Protein AF-A0A383ATH8-F1 (afdb_monomer_lite)

InterPro domains:
  IPR015943 WD40/YVTN repeat-like-containing domain superfamily [G3DSA:2.130.10.10] (9-101)
  IPR036322 WD40-repeat-containing domain superfamily [SSF50978] (31-93)

Organism: NCBI:txid408172

pLDDT: mean 83.52, std 16.98, range [50.84, 98.38]

Foldseek 3Di:
DVVVVVVVVVVVVVVPPDDPLPPPVPVPQCPPPQADFQEWDDDPFWIWTAGQARATWTQGPPVRDIDRHCAVNNPDPGSGWNYWDQDPVRDIWTQDPVGIDD

Secondary structure (DSSP, 8-state):
-HHHHHHHHHHHHHHT--------TT----TT----EEEEEE-SSEEEEEESSS-EEEEETTTTEEEEEE-GGGT-S-S--SEEEE-TTSPEEEEETTEEE-

Structure (mmCIF, N/CA/C/O backbone):
data_AF-A0A383ATH8-F1
#
_entry.id   AF-A0A383ATH8-F1
#
loop_
_atom_site.group_PDB
_atom_site.id
_atom_site.type_symbol
_atom_site.label_atom_id
_atom_site.label_alt_id
_atom_site.label_comp_id
_atom_site.label_asym_id
_atom_site.label_entity_id
_atom_site.label_seq_id
_atom_site.pdbx_PDB_ins_code
_atom_site.Cartn_x
_atom_site.Cartn_y
_atom_site.Cartn_z
_atom_site.occupancy
_atom_site.B_iso_or_equiv
_atom_site.auth_seq_id
_atom_site.auth_comp_id
_atom_site.auth_asym_id
_atom_site.auth_atom_id
_atom_site.pdbx_PDB_model_num
ATOM 1 N N . MET A 1 1 ? -3.558 13.223 -51.449 1.00 62.44 1 MET A N 1
ATOM 2 C CA . MET A 1 1 ? -3.532 11.797 -51.043 1.00 62.44 1 MET A CA 1
ATOM 3 C C . MET A 1 1 ? -2.621 11.526 -49.839 1.00 62.44 1 MET A C 1
ATOM 5 O O . MET A 1 1 ? -3.080 10.903 -48.895 1.00 62.44 1 MET A O 1
ATOM 9 N N . ILE A 1 2 ? -1.401 12.077 -49.785 1.00 68.50 2 ILE A N 1
ATOM 10 C CA . ILE A 1 2 ? -0.449 11.928 -48.655 1.00 68.50 2 ILE A CA 1
ATOM 11 C C . ILE A 1 2 ? -1.001 12.313 -47.264 1.00 68.50 2 ILE A C 1
ATOM 13 O O . ILE A 1 2 ? -0.730 11.620 -46.289 1.00 68.50 2 ILE A O 1
ATOM 17 N N . ARG A 1 3 ? -1.845 13.353 -47.158 1.00 66.31 3 ARG A N 1
ATOM 18 C CA . ARG A 1 3 ? -2.435 13.779 -45.868 1.00 66.31 3 ARG A CA 1
ATOM 19 C C . ARG A 1 3 ? -3.321 12.710 -45.216 1.00 66.31 3 ARG A C 1
ATOM 21 O O . ARG A 1 3 ? -3.346 12.595 -44.000 1.00 66.31 3 ARG A O 1
ATOM 28 N N . HIS A 1 4 ? -4.057 11.949 -46.025 1.00 67.88 4 HIS A N 1
ATOM 29 C CA . HIS A 1 4 ? -4.996 10.941 -45.520 1.00 67.88 4 HIS A CA 1
ATOM 30 C C . HIS A 1 4 ? -4.239 9.672 -45.107 1.00 67.88 4 HIS A C 1
ATOM 32 O O . HIS A 1 4 ? -4.577 9.048 -44.113 1.00 67.88 4 HIS A O 1
ATOM 38 N N . PHE A 1 5 ? -3.144 9.366 -45.809 1.00 71.69 5 PHE A N 1
ATOM 39 C CA . PHE A 1 5 ? -2.229 8.282 -45.464 1.00 71.69 5 PHE A CA 1
ATOM 40 C C . PHE A 1 5 ? -1.501 8.524 -44.128 1.00 71.69 5 PHE A C 1
ATOM 42 O O . PHE A 1 5 ? -1.449 7.628 -43.291 1.00 71.69 5 PHE A O 1
ATOM 49 N N . LEU A 1 6 ? -1.025 9.752 -43.881 1.00 68.56 6 LEU A N 1
ATOM 50 C CA . LEU A 1 6 ? -0.431 10.146 -42.593 1.00 68.56 6 LEU A CA 1
ATOM 51 C C . LEU A 1 6 ? -1.426 10.038 -41.427 1.00 68.56 6 LEU A C 1
ATOM 53 O O . LEU A 1 6 ? -1.062 9.557 -40.358 1.00 68.56 6 LEU A O 1
ATOM 57 N N . LEU A 1 7 ? -2.685 10.432 -41.644 1.00 65.19 7 LEU A N 1
ATOM 58 C CA . LEU A 1 7 ? -3.761 10.285 -40.657 1.00 65.19 7 LEU A CA 1
ATOM 59 C C . LEU A 1 7 ? -4.069 8.814 -40.346 1.00 65.19 7 LEU A C 1
ATOM 61 O O . LEU A 1 7 ? -4.255 8.477 -39.180 1.00 65.19 7 LEU A O 1
ATOM 65 N N . CYS A 1 8 ? -4.060 7.938 -41.356 1.00 67.44 8 CYS A N 1
ATOM 66 C CA . CYS A 1 8 ? -4.227 6.498 -41.150 1.00 67.44 8 CYS A CA 1
ATOM 67 C C . CYS A 1 8 ? -3.076 5.892 -40.338 1.00 67.44 8 CYS A C 1
ATOM 69 O O . CYS A 1 8 ? -3.338 5.115 -39.426 1.00 67.44 8 CYS A O 1
ATOM 71 N N . ILE A 1 9 ? -1.821 6.271 -40.609 1.00 67.69 9 ILE A N 1
ATOM 72 C CA . ILE A 1 9 ? -0.668 5.798 -39.821 1.00 67.69 9 ILE A CA 1
ATOM 73 C C . ILE A 1 9 ? -0.801 6.236 -38.360 1.00 67.69 9 ILE A C 1
ATOM 75 O O . ILE A 1 9 ? -0.599 5.427 -37.461 1.00 67.69 9 ILE A O 1
ATOM 79 N N . LEU A 1 10 ? -1.205 7.485 -38.117 1.00 61.12 10 LEU A N 1
ATOM 80 C CA . LEU A 1 10 ? -1.379 8.011 -36.764 1.00 61.12 10 LEU A CA 1
ATOM 81 C C . LEU A 1 10 ? -2.491 7.273 -35.998 1.00 61.12 10 LEU A C 1
ATOM 83 O O . LEU A 1 10 ? -2.317 6.964 -34.823 1.00 61.12 10 LEU A O 1
ATOM 87 N N . PHE A 1 11 ? -3.592 6.922 -36.670 1.00 59.53 11 PHE A N 1
ATOM 88 C CA . PHE A 1 11 ? -4.680 6.120 -36.094 1.00 59.53 11 PHE A CA 1
ATOM 89 C C . PHE A 1 11 ? -4.262 4.678 -35.772 1.00 59.53 11 PHE A C 1
ATOM 91 O O . PHE A 1 11 ? -4.669 4.137 -34.746 1.00 59.53 11 PHE A O 1
ATOM 98 N N . VAL A 1 12 ? -3.428 4.064 -36.617 1.00 60.00 12 VAL A N 1
ATOM 99 C CA . VAL A 1 12 ? -2.897 2.713 -36.383 1.00 60.00 12 VAL A CA 1
ATOM 100 C C . VAL A 1 12 ? -1.978 2.696 -35.159 1.00 60.00 12 VAL A C 1
ATOM 102 O O . VAL A 1 12 ? -2.058 1.769 -34.358 1.00 60.00 12 VAL A O 1
ATOM 105 N N . SER A 1 13 ? -1.178 3.741 -34.941 1.00 57.97 13 SER A N 1
ATOM 106 C CA . SER A 1 13 ? -0.315 3.855 -33.757 1.00 57.97 13 SER A CA 1
ATOM 107 C C . SER A 1 13 ? -1.101 3.851 -32.441 1.00 57.97 13 SER A C 1
ATOM 109 O O . SER A 1 13 ? -0.676 3.207 -31.487 1.00 57.97 13 SER A O 1
ATOM 111 N N . PHE A 1 14 ? -2.266 4.510 -32.391 1.00 58.75 14 PHE A N 1
ATOM 112 C CA . PHE A 1 14 ? -3.138 4.512 -31.206 1.00 58.75 14 PHE A CA 1
ATOM 113 C C . PHE A 1 14 ? -3.793 3.151 -30.932 1.00 58.75 14 PHE A C 1
ATOM 115 O O . PHE A 1 14 ? -4.110 2.843 -29.786 1.00 58.75 14 PHE A O 1
ATOM 122 N N . ALA A 1 15 ? -3.976 2.313 -31.957 1.00 59.00 15 ALA A N 1
ATOM 123 C CA . ALA A 1 15 ? -4.524 0.969 -31.781 1.00 59.00 15 ALA A CA 1
ATOM 124 C C . ALA A 1 15 ? -3.528 -0.001 -31.113 1.00 59.00 15 ALA A C 1
ATOM 126 O O . ALA A 1 15 ? -3.950 -0.995 -30.529 1.00 59.00 15 ALA A O 1
ATOM 127 N N . PHE A 1 16 ? -2.223 0.295 -31.163 1.00 57.16 16 PHE A N 1
ATOM 128 C CA . PHE A 1 16 ? -1.167 -0.547 -30.586 1.00 57.16 16 PHE A CA 1
ATOM 129 C C . PHE A 1 16 ? -0.668 -0.086 -29.207 1.00 57.16 16 PHE A C 1
ATOM 131 O O . PHE A 1 16 ? 0.180 -0.751 -28.619 1.00 57.16 16 PHE A O 1
ATOM 138 N N . THR A 1 17 ? -1.199 1.003 -28.641 1.00 55.50 17 THR A N 1
ATOM 139 C CA . THR A 1 17 ? -0.822 1.487 -27.298 1.00 55.50 17 THR A CA 1
ATOM 140 C C . THR A 1 17 ? -1.660 0.875 -26.173 1.00 55.50 17 THR A C 1
ATOM 142 O O . THR A 1 17 ? -2.009 1.567 -25.217 1.00 55.50 17 THR A O 1
ATOM 145 N N . GLN A 1 18 ? -2.009 -0.411 -26.252 1.00 58.12 18 GLN A N 1
ATOM 146 C CA . GLN A 1 18 ? -2.491 -1.114 -25.062 1.00 58.12 18 GLN A CA 1
ATOM 147 C C . GLN A 1 18 ? -1.274 -1.567 -24.243 1.00 58.12 18 GLN A C 1
ATO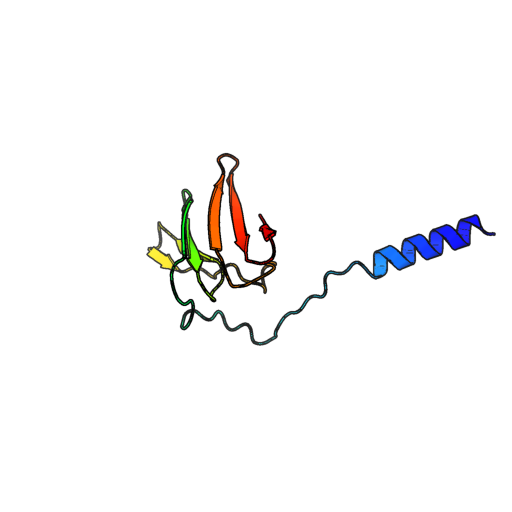M 149 O O . GLN A 1 18 ? -0.434 -2.288 -24.787 1.00 58.12 18 GLN A O 1
ATOM 154 N N . PRO A 1 19 ? -1.137 -1.174 -22.959 1.00 57.69 19 PRO A N 1
ATOM 155 C CA . PRO A 1 19 ? -0.159 -1.813 -22.093 1.00 57.69 19 PRO A CA 1
ATOM 156 C C . PRO A 1 19 ? -0.485 -3.306 -22.076 1.00 57.69 19 PRO A C 1
ATOM 158 O O . PRO A 1 19 ? -1.645 -3.686 -21.916 1.00 57.69 19 PRO A O 1
ATOM 161 N N . GLU A 1 20 ? 0.524 -4.140 -22.324 1.00 53.84 20 GLU A N 1
ATOM 162 C CA . GLU A 1 20 ? 0.376 -5.590 -22.392 1.00 53.84 20 GLU A CA 1
ATOM 163 C C . GLU A 1 20 ? -0.267 -6.064 -21.083 1.00 53.84 20 GLU A C 1
ATOM 165 O O . GLU A 1 20 ? 0.361 -6.056 -20.022 1.00 53.84 20 GLU A O 1
ATOM 170 N N . LEU A 1 21 ? -1.557 -6.403 -21.146 1.00 52.34 21 LEU A N 1
ATOM 171 C CA . LEU A 1 21 ? -2.354 -6.805 -20.000 1.00 52.34 21 LEU A CA 1
ATOM 172 C C . LEU A 1 21 ? -1.901 -8.222 -19.617 1.00 52.34 21 LEU A C 1
ATOM 174 O O . LEU A 1 21 ? -2.537 -9.215 -19.961 1.00 52.34 21 LEU A O 1
ATOM 178 N N . ARG A 1 22 ? -0.740 -8.334 -18.961 1.00 55.25 22 ARG A N 1
ATOM 179 C CA . ARG A 1 22 ? -0.191 -9.589 -18.434 1.00 55.25 22 ARG A CA 1
ATOM 180 C C . ARG A 1 22 ? -0.996 -10.022 -17.212 1.00 55.25 22 ARG A C 1
ATOM 182 O O . ARG A 1 22 ? -0.463 -10.131 -16.112 1.00 55.25 22 ARG A O 1
ATOM 189 N N . PHE A 1 23 ? -2.288 -10.270 -17.402 1.00 52.97 23 PHE A N 1
ATOM 190 C CA . PHE A 1 23 ? -3.089 -10.997 -16.434 1.00 52.97 23 PHE A CA 1
ATOM 191 C C . PHE A 1 23 ? -2.569 -12.429 -16.407 1.00 52.97 23 PHE A C 1
ATOM 193 O O . PHE A 1 23 ? -2.851 -13.235 -17.293 1.00 52.97 23 PHE A O 1
ATOM 200 N N . GLN A 1 24 ? -1.779 -12.752 -15.387 1.00 56.56 24 GLN A N 1
ATOM 201 C CA . GLN A 1 24 ? -1.590 -14.143 -15.020 1.00 56.56 24 GLN A CA 1
ATOM 202 C C . GLN A 1 24 ? -2.923 -14.607 -14.437 1.00 56.56 24 GLN A C 1
ATOM 204 O O . GLN A 1 24 ? -3.354 -14.126 -13.394 1.00 56.56 24 GLN A O 1
ATOM 209 N N . THR A 1 25 ? -3.588 -15.543 -15.115 1.00 54.25 25 THR A N 1
ATOM 210 C CA . THR A 1 25 ? -4.893 -16.110 -14.718 1.00 54.25 25 THR A CA 1
ATOM 211 C C . THR A 1 25 ? -4.888 -16.745 -13.320 1.00 54.25 25 THR A C 1
ATOM 213 O O . THR A 1 25 ? -5.939 -17.120 -12.810 1.00 54.25 25 THR A O 1
ATOM 216 N N . PHE A 1 26 ? -3.706 -16.869 -12.707 1.00 50.84 26 PHE A N 1
ATOM 217 C CA . PHE A 1 26 ? -3.442 -17.465 -11.404 1.00 50.84 26 PHE A CA 1
ATOM 218 C C . PHE A 1 26 ? -2.571 -16.568 -10.513 1.00 50.84 26 PHE A C 1
ATOM 220 O O . PHE A 1 26 ? -1.760 -17.093 -9.749 1.00 50.84 26 PHE A O 1
ATOM 227 N N . ASP A 1 27 ? -2.724 -15.241 -10.577 1.00 56.47 27 ASP A N 1
ATOM 228 C CA . ASP A 1 27 ? -2.205 -14.335 -9.537 1.00 56.47 27 ASP A CA 1
ATOM 229 C C . ASP A 1 27 ? -3.040 -14.527 -8.252 1.00 56.47 27 ASP A C 1
ATOM 231 O O . ASP A 1 27 ? -3.815 -13.676 -7.818 1.00 56.47 27 ASP A O 1
ATOM 235 N N . TRP A 1 28 ? -2.993 -15.742 -7.693 1.00 58.56 28 TRP A N 1
ATOM 236 C CA . TRP A 1 28 ? -3.593 -16.066 -6.412 1.00 58.56 28 TRP A CA 1
ATOM 237 C C . TRP A 1 28 ? -2.916 -15.168 -5.404 1.00 58.56 28 TRP A C 1
ATOM 239 O O . TRP A 1 28 ? -1.757 -15.412 -5.075 1.00 58.56 28 TRP A O 1
ATOM 249 N N . VAL A 1 29 ? -3.641 -14.148 -4.946 1.00 54.09 29 VAL A N 1
ATOM 250 C CA . VAL A 1 29 ? -3.209 -13.198 -3.927 1.00 54.09 29 VAL A CA 1
ATOM 251 C C . VAL A 1 29 ? -2.409 -13.940 -2.861 1.00 54.09 29 VAL A C 1
ATOM 253 O O . VAL A 1 29 ? -2.952 -14.682 -2.035 1.00 54.09 29 VAL A O 1
ATOM 256 N N . GLN A 1 30 ? -1.086 -13.824 -2.952 1.00 53.84 30 GLN A N 1
ATOM 257 C CA . GLN A 1 30 ? -0.177 -14.748 -2.293 1.00 53.84 30 GLN A CA 1
ATOM 258 C C . GLN A 1 30 ? 0.056 -14.260 -0.863 1.00 53.84 30 GLN A C 1
ATOM 260 O O . GLN A 1 30 ? 1.173 -13.940 -0.470 1.00 53.84 30 GLN A O 1
ATOM 265 N N . TYR A 1 31 ? -1.007 -14.234 -0.050 1.00 53.56 31 TYR A N 1
ATOM 266 C CA . TYR A 1 31 ? -0.936 -13.864 1.368 1.00 53.56 31 TYR A CA 1
ATOM 267 C C . TYR A 1 31 ? 0.095 -14.707 2.143 1.00 53.56 31 TYR A C 1
ATOM 269 O O . TYR A 1 31 ? 0.545 -14.310 3.211 1.00 53.56 31 TYR A O 1
ATOM 277 N N . ARG A 1 32 ? 0.486 -15.878 1.614 1.00 56.00 32 ARG A N 1
ATOM 278 C CA . ARG A 1 32 ? 1.391 -16.830 2.271 1.00 56.00 32 ARG A CA 1
ATOM 279 C C . ARG A 1 32 ? 2.889 -16.573 2.054 1.00 56.00 32 ARG A C 1
ATOM 281 O O . ARG A 1 32 ? 3.676 -17.164 2.780 1.00 56.00 32 ARG A O 1
ATOM 288 N N . HIS A 1 33 ? 3.305 -15.730 1.101 1.00 74.69 33 HIS A N 1
ATOM 289 C CA . HIS A 1 33 ? 4.735 -15.522 0.800 1.00 74.69 33 HIS A CA 1
ATOM 290 C C . HIS A 1 33 ? 5.062 -14.079 0.381 1.00 74.69 33 HIS A C 1
ATOM 292 O O . HIS A 1 33 ? 5.644 -13.814 -0.668 1.00 74.69 33 HIS A O 1
ATOM 298 N N . THR A 1 34 ? 4.715 -13.120 1.235 1.00 83.94 34 THR A N 1
ATOM 299 C CA . THR A 1 34 ? 5.001 -11.691 1.013 1.00 83.94 34 THR A CA 1
ATOM 300 C C . THR A 1 34 ? 6.465 -11.326 1.284 1.00 83.94 34 THR A C 1
ATOM 302 O O . THR A 1 34 ? 6.941 -10.274 0.859 1.00 83.94 34 THR A O 1
ATOM 305 N N . GLY A 1 35 ? 7.184 -12.198 1.998 1.00 90.94 35 GLY A N 1
ATOM 306 C CA . GLY A 1 35 ? 8.550 -11.957 2.450 1.00 90.94 35 GLY A CA 1
ATOM 307 C C . GLY A 1 35 ? 8.612 -10.883 3.537 1.00 90.94 35 GLY A C 1
ATOM 308 O O . GLY A 1 35 ? 7.667 -10.706 4.309 1.00 90.94 35 GLY A O 1
ATOM 309 N N . LYS A 1 36 ? 9.747 -10.185 3.622 1.00 94.62 36 LYS A N 1
ATOM 310 C CA . LYS A 1 36 ? 9.974 -9.141 4.631 1.00 94.62 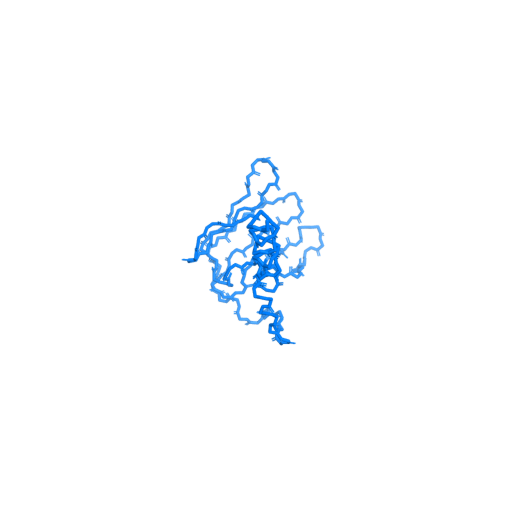36 LYS A CA 1
ATOM 311 C C . LYS A 1 36 ? 9.112 -7.905 4.371 1.00 94.62 36 LYS A C 1
ATOM 313 O O . LYS A 1 36 ? 8.794 -7.583 3.226 1.00 94.62 36 LYS A O 1
ATOM 318 N N . VAL A 1 37 ? 8.790 -7.195 5.448 1.00 97.00 37 VAL A N 1
ATOM 319 C CA . VAL A 1 37 ? 8.251 -5.835 5.379 1.00 97.00 37 VAL A CA 1
ATOM 320 C C . VAL A 1 37 ? 9.413 -4.874 5.163 1.00 97.00 37 VAL A C 1
ATOM 322 O O . VAL A 1 37 ? 10.349 -4.853 5.959 1.00 97.00 37 VAL A O 1
ATOM 325 N N . ASN A 1 38 ? 9.344 -4.086 4.094 1.00 97.69 38 ASN A N 1
ATOM 326 C CA . ASN A 1 38 ? 10.385 -3.124 3.735 1.00 97.69 38 ASN A CA 1
ATOM 327 C C . ASN A 1 38 ? 10.026 -1.701 4.179 1.00 97.69 38 ASN A C 1
ATOM 329 O O . ASN A 1 38 ? 10.907 -0.914 4.511 1.00 97.69 38 ASN A O 1
ATOM 333 N N . SER A 1 39 ? 8.735 -1.358 4.191 1.00 98.38 39 SER A N 1
ATOM 334 C CA . SER A 1 39 ? 8.258 -0.011 4.509 1.00 98.38 39 SER A CA 1
ATOM 335 C C . SER A 1 39 ? 6.786 -0.035 4.920 1.00 98.38 39 SER A C 1
ATOM 337 O O . SER A 1 39 ? 6.031 -0.895 4.467 1.00 98.38 39 SER A O 1
ATOM 339 N N . ILE A 1 40 ? 6.375 0.904 5.774 1.00 98.38 40 ILE A N 1
ATOM 340 C CA . ILE A 1 40 ? 4.986 1.074 6.214 1.00 98.38 40 ILE A CA 1
ATOM 341 C C . ILE A 1 40 ? 4.636 2.561 6.154 1.00 98.38 40 ILE A C 1
ATOM 343 O O . ILE A 1 40 ? 5.414 3.405 6.596 1.00 98.38 40 ILE A O 1
ATOM 347 N N . THR A 1 41 ? 3.450 2.885 5.645 1.00 98.38 41 THR A N 1
ATOM 348 C CA . THR A 1 41 ? 2.864 4.228 5.720 1.00 98.38 41 THR A CA 1
ATOM 349 C C . THR A 1 41 ? 1.384 4.139 6.085 1.00 98.38 41 THR A C 1
ATOM 351 O O . THR A 1 41 ? 0.763 3.089 5.927 1.00 98.38 41 THR A O 1
ATOM 354 N N . PHE A 1 42 ? 0.807 5.228 6.586 1.00 98.00 42 PHE A N 1
ATOM 355 C CA . PHE A 1 42 ? -0.557 5.244 7.110 1.00 98.00 42 PHE A CA 1
ATOM 356 C C . PHE A 1 42 ? -1.426 6.259 6.377 1.00 98.00 42 PHE A C 1
ATOM 358 O O . PHE A 1 42 ? -0.964 7.302 5.925 1.00 98.00 42 PHE A O 1
ATOM 365 N N . SER A 1 43 ? -2.707 5.932 6.296 1.00 96.00 43 SER A N 1
ATOM 366 C CA . SER A 1 43 ? -3.814 6.821 5.956 1.00 96.00 43 SER A CA 1
ATOM 367 C C . SER A 1 43 ? -4.898 6.675 7.020 1.00 96.00 43 SER A C 1
ATOM 369 O O . SER A 1 43 ? -4.814 5.777 7.855 1.00 96.00 43 SER A O 1
ATOM 371 N N . ASP A 1 44 ? -5.954 7.478 6.931 1.00 95.19 44 ASP A N 1
ATOM 372 C CA . ASP A 1 44 ? -7.068 7.428 7.887 1.00 95.19 44 ASP A CA 1
ATOM 373 C C . ASP A 1 44 ? -7.768 6.061 7.939 1.00 95.19 44 ASP A C 1
ATOM 375 O O . ASP A 1 44 ? -8.345 5.699 8.958 1.00 95.19 44 ASP A O 1
ATOM 379 N N . ARG A 1 45 ? -7.719 5.286 6.844 1.00 96.31 45 ARG A N 1
ATOM 380 C CA .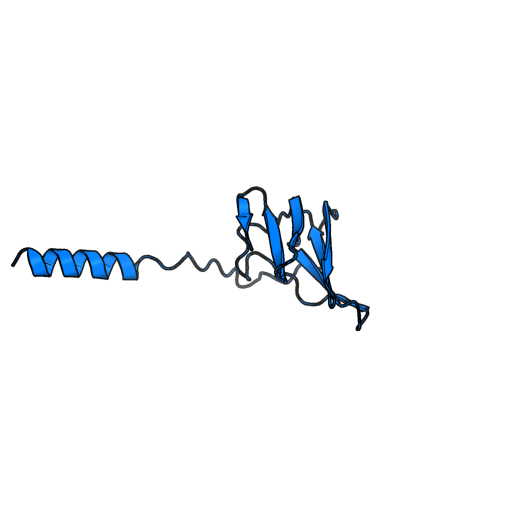 ARG A 1 45 ? -8.378 3.974 6.744 1.00 96.31 45 ARG A CA 1
ATOM 381 C C . ARG A 1 45 ? -7.421 2.789 6.745 1.00 96.31 45 ARG A C 1
ATOM 383 O O . ARG A 1 45 ? -7.793 1.712 7.208 1.00 96.31 45 ARG A O 1
ATOM 390 N N . PHE A 1 46 ? -6.218 2.961 6.209 1.00 97.88 46 PHE A N 1
ATOM 391 C CA . PHE A 1 46 ? -5.307 1.854 5.934 1.00 97.88 46 PHE A CA 1
ATOM 392 C C . PHE A 1 46 ? -3.893 2.112 6.430 1.00 97.88 46 PHE A C 1
ATOM 394 O O . PHE A 1 46 ? -3.352 3.198 6.209 1.00 97.88 46 PHE A O 1
ATOM 401 N N . ALA A 1 47 ? -3.264 1.067 6.965 1.00 98.25 47 ALA A N 1
ATOM 402 C CA . ALA A 1 47 ? -1.817 0.921 6.926 1.00 98.25 47 ALA A CA 1
ATOM 403 C C . ALA A 1 47 ? -1.423 0.230 5.611 1.00 98.25 47 ALA A C 1
ATOM 405 O O . ALA A 1 47 ? -1.863 -0.887 5.323 1.00 98.25 47 ALA A O 1
ATOM 406 N N . TYR A 1 48 ? -0.603 0.905 4.814 1.00 98.00 48 TYR A N 1
ATOM 407 C CA . TYR A 1 48 ? -0.015 0.369 3.592 1.00 98.00 48 TYR A CA 1
ATOM 408 C C . TYR A 1 48 ? 1.366 -0.183 3.913 1.00 98.00 48 TYR A C 1
ATOM 410 O O . TYR A 1 48 ? 2.205 0.524 4.469 1.00 98.00 48 TYR A O 1
ATOM 418 N N . ILE A 1 49 ? 1.603 -1.442 3.561 1.00 98.06 49 ILE A N 1
ATOM 419 C CA . ILE A 1 49 ? 2.814 -2.174 3.929 1.00 98.06 49 ILE A CA 1
ATOM 420 C C . ILE A 1 49 ? 3.485 -2.645 2.641 1.00 98.06 49 ILE A C 1
ATOM 422 O O . ILE A 1 49 ? 2.967 -3.517 1.946 1.00 98.06 49 ILE A O 1
ATOM 426 N N . GLY A 1 50 ? 4.638 -2.063 2.321 1.00 97.31 50 GLY A N 1
ATOM 427 C CA . GLY A 1 50 ? 5.482 -2.501 1.217 1.00 97.31 50 GLY A CA 1
ATOM 428 C C . GLY A 1 50 ? 6.229 -3.780 1.586 1.00 97.31 50 GLY A C 1
ATOM 429 O O . GLY A 1 50 ? 6.884 -3.842 2.631 1.00 97.31 50 GLY A O 1
ATOM 430 N N . THR A 1 51 ? 6.136 -4.799 0.734 1.00 96.75 51 THR A N 1
ATOM 431 C CA . THR A 1 51 ? 6.709 -6.125 0.995 1.00 96.75 51 THR A CA 1
ATOM 432 C C . THR A 1 51 ? 7.740 -6.544 -0.049 1.00 96.75 51 THR A C 1
ATOM 434 O O . THR A 1 51 ? 7.824 -5.978 -1.139 1.00 96.75 51 THR A O 1
ATOM 437 N N . GLN A 1 52 ? 8.548 -7.549 0.287 1.00 95.12 52 GLN A N 1
ATOM 438 C CA . GLN A 1 52 ? 9.600 -8.065 -0.586 1.00 95.12 52 GLN A CA 1
ATOM 439 C C . GLN A 1 52 ? 9.064 -8.736 -1.859 1.00 95.12 52 GLN A C 1
ATOM 441 O O . GLN A 1 52 ? 9.742 -8.679 -2.879 1.00 95.12 52 GLN A O 1
ATOM 446 N N . SER A 1 53 ? 7.899 -9.384 -1.811 1.00 92.06 53 SER A N 1
ATOM 447 C CA . SER A 1 53 ? 7.357 -10.135 -2.958 1.00 92.06 53 SER A CA 1
ATOM 448 C C . SER A 1 53 ? 5.832 -10.137 -3.075 1.00 92.06 53 SER A C 1
ATOM 450 O O . SER A 1 53 ? 5.312 -10.670 -4.051 1.00 92.06 53 SER A O 1
ATOM 452 N N . GLY A 1 54 ? 5.107 -9.577 -2.105 1.00 91.38 54 GLY A N 1
ATOM 453 C CA . GLY A 1 54 ? 3.641 -9.604 -2.046 1.00 91.38 54 GLY A CA 1
ATOM 454 C C . GLY A 1 54 ? 2.951 -8.319 -2.503 1.00 91.38 54 GLY A C 1
ATOM 455 O O . GLY A 1 54 ? 1.757 -8.166 -2.259 1.00 91.38 54 GLY A O 1
ATOM 456 N N . GLY A 1 55 ? 3.682 -7.377 -3.104 1.00 94.31 55 GLY A N 1
ATOM 457 C CA . GLY A 1 55 ? 3.161 -6.052 -3.428 1.00 94.31 55 GLY A CA 1
ATOM 458 C C . GLY A 1 55 ? 2.943 -5.193 -2.179 1.00 94.31 55 GLY A C 1
ATOM 459 O O . GLY A 1 55 ? 3.693 -5.288 -1.196 1.00 94.31 55 GLY A O 1
ATOM 460 N N . VAL A 1 56 ? 1.923 -4.335 -2.228 1.00 96.31 56 VAL A N 1
ATOM 461 C CA . VAL A 1 56 ? 1.511 -3.482 -1.107 1.00 96.31 56 VAL A CA 1
ATOM 462 C C . VAL A 1 56 ? 0.328 -4.127 -0.393 1.00 96.31 56 VAL A C 1
ATOM 464 O O . VAL A 1 56 ? -0.789 -4.146 -0.913 1.00 96.31 56 VAL A O 1
ATOM 467 N N . LEU A 1 57 ? 0.549 -4.623 0.825 1.00 95.75 57 LEU A N 1
ATOM 468 C CA . LEU A 1 57 ? -0.549 -5.092 1.668 1.00 95.75 57 LEU A CA 1
ATOM 469 C C . LEU A 1 57 ? -1.328 -3.897 2.215 1.00 95.75 57 LEU A C 1
ATOM 471 O O . LEU A 1 57 ? -0.742 -2.872 2.573 1.00 95.75 57 LEU A O 1
ATOM 475 N N . ARG A 1 58 ? -2.649 -4.052 2.315 1.00 95.94 58 ARG A N 1
ATOM 476 C CA . ARG A 1 58 ? -3.553 -3.042 2.869 1.00 95.94 58 ARG A CA 1
ATOM 477 C C . ARG A 1 58 ? -4.197 -3.587 4.129 1.00 95.94 58 ARG A C 1
ATOM 479 O O . ARG A 1 58 ? -5.022 -4.491 4.055 1.00 95.94 58 ARG A O 1
ATOM 486 N N . PHE A 1 59 ? -3.824 -3.050 5.281 1.00 97.00 59 PHE A N 1
ATOM 487 C CA . PHE A 1 59 ? -4.453 -3.401 6.548 1.00 97.00 59 PHE A CA 1
ATOM 488 C C . PHE A 1 59 ? -5.469 -2.327 6.925 1.00 97.00 59 PHE A C 1
ATOM 490 O O . PHE A 1 59 ? -5.095 -1.173 7.136 1.00 97.00 59 PHE A O 1
ATOM 497 N N . ASN A 1 60 ? -6.750 -2.686 6.966 1.00 98.00 60 ASN A N 1
ATOM 498 C CA . ASN A 1 60 ? -7.822 -1.779 7.357 1.00 98.00 60 ASN A CA 1
ATOM 499 C C . ASN A 1 60 ? -7.787 -1.569 8.875 1.00 98.00 60 ASN A C 1
ATOM 501 O O . ASN A 1 60 ? -7.923 -2.523 9.641 1.00 98.00 60 ASN A O 1
ATOM 505 N N . LEU A 1 61 ? -7.620 -0.312 9.289 1.00 97.44 61 LEU A N 1
ATOM 506 C CA . LEU A 1 61 ? -7.461 0.084 10.689 1.00 97.44 61 LEU A CA 1
ATOM 507 C C . LEU A 1 61 ? -8.753 -0.053 11.504 1.00 97.44 61 LEU A C 1
ATOM 509 O O . LEU A 1 61 ? -8.684 -0.207 12.716 1.00 97.44 61 LEU A O 1
ATOM 513 N N . PHE A 1 62 ? -9.919 -0.006 10.857 1.00 97.44 62 PHE A N 1
ATOM 514 C CA . PHE A 1 62 ? -11.218 -0.094 11.529 1.00 97.44 62 PHE A CA 1
ATOM 515 C C . PHE A 1 62 ? -11.697 -1.534 11.677 1.00 97.44 62 PHE A C 1
ATOM 517 O O . PHE A 1 62 ? -12.244 -1.904 12.709 1.00 97.44 62 PHE A O 1
ATOM 524 N N . SER A 1 63 ? -11.530 -2.345 10.630 1.00 97.50 63 SER A N 1
ATOM 525 C CA . SER A 1 63 ? -11.968 -3.744 10.654 1.00 97.50 63 SER A CA 1
ATOM 526 C C . SER A 1 63 ? -10.893 -4.707 11.151 1.00 97.50 63 SER A C 1
ATOM 528 O O . SER A 1 63 ? -11.170 -5.901 11.227 1.00 97.50 63 SER A O 1
ATOM 530 N N . GLU A 1 64 ? -9.674 -4.216 11.395 1.00 96.62 64 GLU A N 1
ATOM 531 C CA . GLU A 1 64 ? -8.495 -4.989 11.812 1.00 96.62 64 GLU A CA 1
ATOM 532 C C . GLU A 1 64 ? -8.206 -6.195 10.904 1.00 96.62 64 GLU A C 1
ATOM 534 O O . GLU A 1 64 ? -7.897 -7.303 11.346 1.00 96.62 64 GLU A O 1
ATOM 539 N N . ARG A 1 65 ? -8.352 -6.001 9.591 1.00 95.25 65 ARG A N 1
ATOM 540 C CA . ARG A 1 65 ? -8.202 -7.072 8.598 1.00 95.25 65 ARG A CA 1
ATOM 541 C C . ARG A 1 65 ? -7.378 -6.607 7.417 1.00 95.25 65 ARG A C 1
ATOM 543 O O . ARG A 1 65 ? -7.448 -5.447 7.013 1.00 95.25 65 ARG A O 1
ATOM 550 N N . PHE A 1 66 ? -6.639 -7.544 6.834 1.00 93.25 66 PHE A N 1
ATOM 551 C CA . PHE A 1 66 ? -6.052 -7.342 5.520 1.00 93.25 66 PHE A CA 1
ATOM 552 C C . PHE A 1 66 ? -7.156 -7.341 4.462 1.00 93.25 66 PHE A C 1
ATOM 554 O O . PHE A 1 66 ? -7.948 -8.280 4.379 1.00 93.25 66 PHE A O 1
ATOM 561 N N . GLU A 1 67 ? -7.200 -6.271 3.678 1.00 93.06 67 GLU A N 1
ATOM 562 C CA . GLU A 1 67 ? -7.936 -6.220 2.421 1.00 93.06 67 GLU A CA 1
ATOM 563 C C . GLU A 1 67 ? -7.028 -6.704 1.276 1.00 93.06 67 GLU A C 1
ATOM 565 O O . GLU A 1 67 ? -5.829 -6.941 1.463 1.00 93.06 67 GLU A O 1
ATOM 570 N N . GLU A 1 68 ? -7.603 -6.861 0.083 1.00 91.00 68 GLU A N 1
ATOM 571 C CA . GLU A 1 68 ? -6.873 -7.293 -1.110 1.00 91.00 68 GLU A CA 1
ATOM 572 C C . GLU A 1 68 ? -5.624 -6.417 -1.324 1.00 91.00 68 GLU A C 1
ATOM 574 O O . GLU A 1 68 ? -5.726 -5.195 -1.216 1.00 91.00 68 GLU A O 1
ATOM 579 N N . PRO A 1 69 ? -4.433 -6.969 -1.579 1.00 92.38 69 PRO A N 1
ATOM 580 C CA . PRO A 1 69 ? -3.237 -6.166 -1.782 1.00 92.38 69 PRO A CA 1
ATOM 581 C C . PRO A 1 69 ? -3.237 -5.485 -3.151 1.00 92.38 69 PRO A C 1
ATOM 583 O O . PRO A 1 6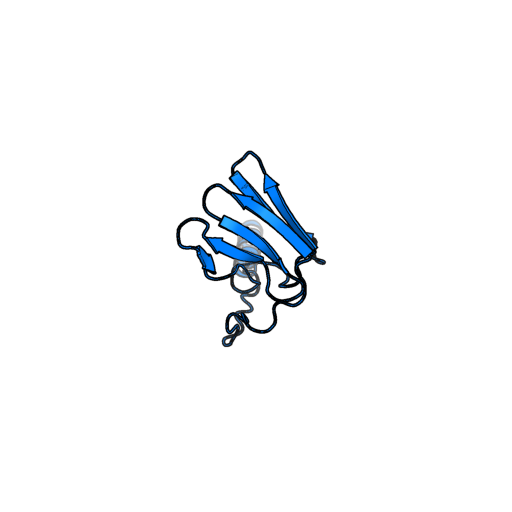9 ? -3.957 -5.874 -4.068 1.00 92.38 69 PRO A O 1
ATOM 586 N N . ILE A 1 70 ? -2.393 -4.467 -3.287 1.00 92.75 70 ILE A N 1
ATOM 587 C CA . ILE A 1 70 ? -2.080 -3.859 -4.579 1.00 92.75 70 ILE A CA 1
ATOM 588 C C . ILE A 1 70 ? -0.862 -4.598 -5.133 1.00 92.75 70 ILE A C 1
ATOM 590 O O . ILE A 1 70 ? 0.195 -4.629 -4.499 1.00 92.75 70 ILE A O 1
ATOM 594 N N . THR A 1 71 ? -1.021 -5.214 -6.297 1.00 91.88 71 THR A N 1
ATOM 595 C CA . THR A 1 71 ? -0.009 -6.043 -6.961 1.00 91.88 71 THR A CA 1
ATOM 596 C C . THR A 1 71 ? 0.111 -5.650 -8.434 1.00 91.88 71 THR A C 1
ATOM 598 O O . THR A 1 71 ? -0.530 -4.702 -8.901 1.00 91.88 71 THR A O 1
ATOM 601 N N . ARG A 1 72 ? 0.911 -6.395 -9.199 1.00 89.69 72 ARG A N 1
ATOM 602 C CA . ARG A 1 72 ? 1.008 -6.241 -10.655 1.00 89.69 72 ARG A CA 1
ATOM 603 C C . ARG A 1 72 ? -0.334 -6.396 -11.366 1.00 89.69 72 ARG A C 1
ATOM 605 O O . ARG A 1 72 ? -0.572 -5.682 -12.334 1.00 89.69 72 ARG A O 1
ATOM 612 N N . ALA A 1 73 ? -1.226 -7.258 -10.873 1.00 85.69 73 ALA A N 1
ATOM 613 C CA . ALA A 1 73 ? -2.572 -7.397 -11.430 1.00 85.69 73 ALA A CA 1
ATOM 614 C C . ALA A 1 73 ? -3.406 -6.106 -11.321 1.00 85.69 73 ALA A C 1
ATOM 616 O O . ALA A 1 73 ? -4.308 -5.888 -12.125 1.00 85.69 73 ALA A O 1
ATOM 617 N N . GLN A 1 74 ? -3.089 -5.232 -10.359 1.00 87.56 74 GLN A N 1
ATOM 618 C CA . GLN A 1 74 ? -3.737 -3.931 -10.167 1.00 87.56 74 GLN A CA 1
ATOM 619 C C . GLN A 1 74 ? -2.937 -2.764 -10.771 1.00 87.56 74 GLN A C 1
ATOM 621 O O . GLN A 1 74 ? -3.300 -1.610 -10.560 1.00 87.56 74 GLN A O 1
ATOM 626 N N . GLY A 1 75 ? -1.879 -3.048 -11.538 1.00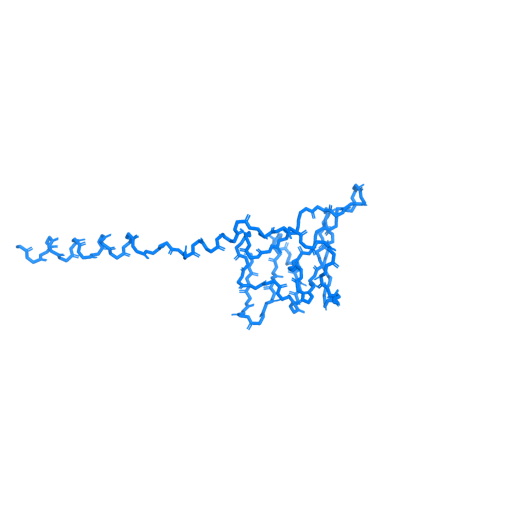 87.31 75 GLY A N 1
ATOM 627 C CA . GLY A 1 75 ? -1.137 -2.044 -12.302 1.00 87.31 75 GLY A CA 1
ATOM 628 C C . GLY A 1 75 ? 0.248 -1.688 -11.766 1.00 87.31 75 GLY A C 1
ATOM 629 O O . GLY A 1 75 ? 0.920 -0.883 -12.403 1.00 87.31 75 GLY A O 1
ATOM 630 N N . LEU A 1 76 ? 0.711 -2.294 -10.663 1.00 90.94 76 LEU A N 1
ATOM 631 C CA . LEU A 1 76 ? 2.104 -2.106 -10.242 1.00 90.94 76 LEU A CA 1
ATOM 632 C C . LEU A 1 76 ? 3.070 -2.682 -11.278 1.00 90.94 76 LEU A C 1
ATOM 634 O O . LEU A 1 76 ? 2.846 -3.755 -11.847 1.00 90.94 76 LEU A O 1
ATOM 638 N N . HIS A 1 77 ? 4.216 -2.037 -11.458 1.00 91.62 77 HIS A N 1
ATOM 639 C CA . HIS A 1 77 ? 5.250 -2.567 -12.346 1.00 91.62 77 HIS A CA 1
ATOM 640 C C . HIS A 1 77 ? 5.949 -3.801 -11.744 1.00 91.62 77 HIS A C 1
ATOM 642 O O . HIS A 1 77 ? 6.414 -4.680 -12.477 1.00 91.62 77 HIS A O 1
ATOM 648 N N . SER A 1 78 ? 5.973 -3.926 -10.410 1.00 92.94 78 SER A N 1
ATOM 649 C CA . SER A 1 78 ? 6.569 -5.054 -9.684 1.00 92.94 78 SER A CA 1
ATOM 650 C C . SER A 1 78 ? 5.844 -5.356 -8.366 1.00 92.94 78 SER A C 1
ATOM 652 O O . SER A 1 78 ? 5.342 -4.456 -7.706 1.00 92.94 78 SER A O 1
ATOM 654 N N . ASN A 1 79 ? 5.861 -6.625 -7.938 1.00 93.38 79 ASN A N 1
ATOM 655 C CA . ASN A 1 79 ? 5.410 -7.033 -6.596 1.00 93.38 79 ASN A CA 1
ATOM 656 C C . ASN A 1 79 ? 6.503 -6.862 -5.520 1.00 93.38 79 ASN A C 1
ATOM 658 O O . ASN A 1 79 ? 6.263 -7.136 -4.345 1.00 93.38 79 ASN 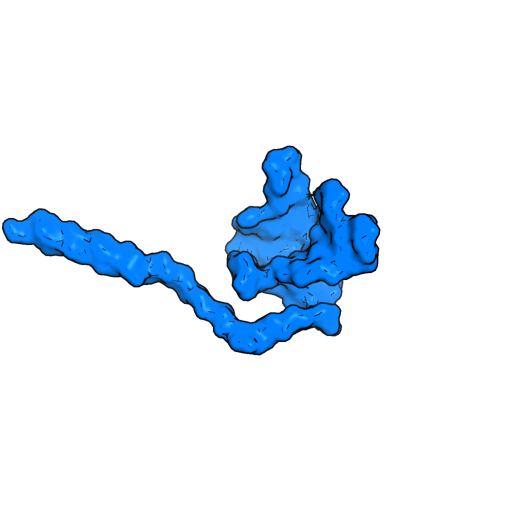A O 1
ATOM 662 N N . ILE A 1 80 ? 7.708 -6.438 -5.911 1.00 95.50 80 ILE A N 1
ATOM 663 C CA . ILE A 1 80 ? 8.809 -6.115 -5.000 1.00 95.50 80 ILE A CA 1
ATOM 664 C C . ILE A 1 80 ? 8.717 -4.628 -4.667 1.00 95.50 80 ILE A C 1
ATOM 666 O O . ILE A 1 80 ? 8.960 -3.792 -5.537 1.00 95.50 80 ILE A O 1
ATOM 670 N N . ILE A 1 81 ? 8.396 -4.298 -3.417 1.00 97.31 81 ILE A N 1
ATOM 671 C CA . ILE A 1 81 ? 8.206 -2.914 -2.973 1.00 97.31 81 ILE A CA 1
ATOM 672 C C . ILE A 1 81 ? 9.365 -2.500 -2.077 1.00 97.31 81 ILE A C 1
ATOM 674 O O . ILE A 1 81 ? 9.608 -3.123 -1.045 1.00 97.31 81 ILE A O 1
ATOM 678 N N . THR A 1 82 ? 10.083 -1.444 -2.447 1.00 97.81 82 THR A N 1
ATOM 679 C CA . THR A 1 82 ? 11.219 -0.929 -1.667 1.00 97.81 82 THR A CA 1
ATOM 680 C C . THR A 1 82 ? 10.773 0.102 -0.638 1.00 97.81 82 THR A C 1
ATOM 682 O O . THR A 1 82 ? 11.263 0.085 0.489 1.00 97.81 82 THR A O 1
ATOM 685 N N . ALA A 1 83 ? 9.816 0.961 -0.993 1.00 98.19 83 ALA A N 1
ATOM 686 C CA . ALA A 1 83 ? 9.252 1.960 -0.095 1.00 98.19 83 ALA A CA 1
ATOM 687 C C . ALA A 1 83 ? 7.794 2.277 -0.440 1.00 98.19 83 ALA A C 1
ATOM 689 O O . ALA A 1 83 ? 7.387 2.206 -1.598 1.00 98.19 83 ALA A O 1
ATOM 690 N N . VAL A 1 84 ? 7.020 2.667 0.572 1.00 98.31 84 VAL A N 1
ATOM 691 C CA . VAL A 1 84 ? 5.686 3.252 0.407 1.00 98.31 84 VAL A CA 1
ATOM 692 C C . VAL A 1 84 ? 5.630 4.582 1.147 1.00 98.31 84 VAL A C 1
ATOM 694 O O . VAL A 1 84 ? 6.156 4.707 2.254 1.00 98.31 84 VAL A O 1
ATOM 697 N N . HIS A 1 85 ? 5.005 5.590 0.548 1.00 97.94 85 HIS A N 1
ATOM 698 C CA . HIS A 1 85 ? 4.887 6.908 1.157 1.00 97.94 85 HIS A CA 1
ATOM 699 C C . HIS A 1 85 ? 3.552 7.561 0.832 1.00 97.94 85 HIS A C 1
ATOM 701 O O . HIS A 1 85 ? 3.182 7.745 -0.324 1.00 97.94 85 HIS A O 1
ATOM 707 N N . ARG A 1 86 ? 2.830 7.958 1.872 1.00 97.06 86 ARG A N 1
ATOM 708 C CA . ARG A 1 86 ? 1.560 8.653 1.748 1.00 97.06 86 ARG A CA 1
ATOM 709 C C . ARG A 1 86 ? 1.802 10.166 1.721 1.00 97.06 86 ARG A C 1
ATOM 711 O O . ARG A 1 86 ? 2.276 10.729 2.700 1.00 97.06 86 ARG A O 1
ATOM 718 N N . SER A 1 87 ? 1.483 10.820 0.603 1.00 95.38 87 SER A N 1
ATOM 719 C CA . SER A 1 87 ? 1.630 12.276 0.448 1.00 95.38 87 SER A CA 1
ATOM 720 C C . SER A 1 87 ? 0.453 13.046 1.065 1.00 95.38 87 SER A C 1
ATOM 722 O O . SER A 1 87 ? -0.639 12.506 1.261 1.00 95.38 87 SER A O 1
ATOM 724 N N . SER A 1 88 ? 0.646 14.335 1.346 1.00 93.88 88 SER A N 1
ATOM 725 C CA . SER A 1 88 ? -0.380 15.218 1.918 1.00 93.88 88 SER A CA 1
ATOM 726 C C . SER A 1 88 ? -1.613 15.388 1.023 1.00 93.88 88 SER A C 1
ATOM 728 O O . SER A 1 88 ? -2.711 15.599 1.524 1.00 93.88 88 SER A O 1
ATOM 730 N N . ASN A 1 89 ? -1.467 15.236 -0.296 1.00 93.75 89 ASN A N 1
ATOM 731 C CA . ASN A 1 89 ? -2.537 15.382 -1.297 1.00 93.75 89 ASN A CA 1
ATOM 732 C C . ASN A 1 89 ? -3.469 14.168 -1.426 1.00 93.75 89 ASN A C 1
ATOM 734 O O . ASN A 1 89 ? -4.178 13.989 -2.410 1.00 93.75 89 ASN A O 1
ATOM 738 N N . SER A 1 90 ? -3.422 13.287 -0.457 1.00 91.56 90 SER A N 1
ATOM 739 C CA . SER A 1 90 ? -4.136 12.038 -0.471 1.00 91.56 90 SER A CA 1
ATOM 740 C C . SER A 1 90 ? -3.673 10.912 -1.437 1.00 91.56 90 SER A C 1
ATOM 742 O O . SER A 1 90 ? -4.292 9.848 -1.475 1.00 91.56 90 SER A O 1
ATOM 744 N N . MET A 1 91 ? -2.505 11.058 -2.077 1.00 95.50 91 MET A N 1
ATOM 745 C CA . MET A 1 91 ? -1.895 10.022 -2.924 1.00 95.50 91 MET A CA 1
ATOM 746 C C . MET A 1 91 ? -0.984 9.045 -2.158 1.00 95.50 91 MET A C 1
ATOM 748 O O . MET A 1 91 ? -0.285 9.441 -1.214 1.00 95.50 91 MET A O 1
ATOM 752 N N . LEU A 1 92 ? -0.965 7.775 -2.570 1.00 96.94 92 LEU A N 1
ATOM 753 C CA . LEU A 1 92 ? 0.020 6.778 -2.144 1.00 96.94 92 LEU A CA 1
ATOM 754 C C . LEU A 1 92 ? 1.108 6.684 -3.214 1.00 96.94 92 LEU A C 1
ATOM 756 O O . LEU A 1 92 ? 0.806 6.400 -4.358 1.00 96.94 92 LEU A O 1
ATOM 760 N N . TRP A 1 93 ? 2.361 6.894 -2.835 1.00 97.69 93 TRP A N 1
ATOM 761 C CA . TRP A 1 93 ? 3.518 6.650 -3.687 1.00 97.69 93 TRP A CA 1
ATOM 762 C C . TRP A 1 93 ? 4.138 5.307 -3.334 1.00 97.69 93 TRP A C 1
ATOM 764 O O . TRP A 1 93 ? 4.348 4.997 -2.157 1.00 97.69 93 TRP A O 1
ATOM 774 N N . VAL A 1 94 ? 4.455 4.528 -4.357 1.00 98.12 94 VAL A N 1
ATOM 775 C CA . VAL A 1 94 ? 5.034 3.194 -4.257 1.00 98.12 94 VAL A CA 1
ATOM 776 C C . VAL A 1 94 ? 6.340 3.190 -5.038 1.00 98.12 94 VAL A C 1
ATOM 778 O O . VAL A 1 94 ? 6.374 3.503 -6.224 1.00 98.12 94 VAL A O 1
ATOM 781 N N . ALA A 1 95 ? 7.435 2.857 -4.365 1.00 97.94 95 ALA A N 1
ATOM 782 C CA . ALA A 1 95 ? 8.724 2.660 -5.004 1.00 97.94 95 ALA A CA 1
ATOM 783 C C . ALA A 1 95 ? 8.946 1.166 -5.244 1.00 97.94 95 ALA A C 1
ATOM 785 O O . ALA A 1 95 ? 8.839 0.342 -4.329 1.00 97.94 95 ALA A O 1
ATOM 786 N N . THR A 1 96 ? 9.294 0.826 -6.478 1.00 96.94 96 THR A N 1
ATOM 787 C CA . THR A 1 96 ? 9.688 -0.515 -6.901 1.00 96.94 96 THR A CA 1
ATOM 788 C C . THR A 1 96 ? 11.091 -0.471 -7.508 1.00 96.94 96 THR A C 1
ATOM 790 O O . THR A 1 96 ? 11.594 0.605 -7.839 1.00 96.94 96 THR A O 1
ATOM 793 N N . PRO A 1 97 ? 11.750 -1.623 -7.726 1.00 96.12 97 PRO A N 1
ATOM 794 C CA . PRO A 1 97 ? 12.999 -1.660 -8.485 1.00 96.12 97 PRO A CA 1
ATOM 795 C C . PRO A 1 97 ? 12.888 -1.095 -9.912 1.00 96.12 97 PRO A C 1
ATOM 797 O O . PRO A 1 97 ? 13.913 -0.820 -10.527 1.00 96.12 97 PRO A O 1
ATOM 800 N N . MET A 1 98 ? 11.669 -0.944 -10.448 1.00 94.00 98 MET A N 1
ATOM 801 C CA . MET A 1 98 ? 11.420 -0.423 -11.795 1.00 94.00 98 MET A CA 1
ATOM 802 C C . MET A 1 98 ? 11.144 1.086 -11.830 1.00 94.00 98 MET A C 1
ATOM 804 O O . MET A 1 98 ? 11.116 1.660 -12.916 1.00 94.00 98 MET A O 1
ATOM 808 N N . GLY A 1 99 ? 10.956 1.738 -10.679 1.00 94.38 99 GLY A N 1
ATOM 809 C CA . GLY A 1 99 ? 10.666 3.168 -10.602 1.00 94.38 99 GLY A CA 1
ATOM 810 C C . GLY A 1 99 ? 9.704 3.524 -9.473 1.00 94.38 99 GLY A C 1
ATOM 811 O O . GLY A 1 99 ? 9.471 2.737 -8.558 1.00 94.38 99 GLY A O 1
ATOM 812 N N . ILE A 1 100 ? 9.159 4.737 -9.542 1.00 95.00 100 ILE A N 1
ATOM 813 C CA . ILE A 1 100 ? 8.160 5.252 -8.602 1.00 95.00 100 ILE A CA 1
ATOM 814 C C . ILE A 1 100 ? 6.824 5.358 -9.333 1.00 95.00 100 ILE A C 1
ATOM 816 O O . ILE A 1 100 ? 6.765 5.885 -10.442 1.00 95.00 100 ILE A O 1
ATOM 820 N N . GLU A 1 101 ? 5.768 4.880 -8.690 1.00 92.81 101 GLU A N 1
ATOM 821 C CA . GLU A 1 101 ? 4.398 4.883 -9.197 1.00 92.81 101 GLU A CA 1
ATOM 822 C C . GLU A 1 101 ? 3.410 5.343 -8.114 1.00 92.81 101 GLU A C 1
ATOM 824 O O . GLU A 1 101 ? 3.746 5.361 -6.926 1.00 92.81 101 GLU A O 1
ATOM 829 N N . SER A 1 102 ? 2.221 5.786 -8.533 1.00 88.44 102 SER A N 1
ATOM 830 C CA . SER A 1 102 ? 1.170 6.363 -7.681 1.00 88.44 102 SER A CA 1
ATOM 831 C C . SER A 1 102 ? -0.196 5.769 -7.973 1.00 88.44 102 SER A C 1
ATOM 833 O O . SER A 1 102 ? -0.485 5.668 -9.188 1.00 88.44 102 SER A O 1
#

Sequence (102 aa):
MIRHFLLCILFVSFAFTQPELRFQTFDWVQYRHTGKVNSITFSDRFAYIGTQSGGVLRFNLFSERFEEPITRAQGLHSNIITAVHRSSNSMLWVATPMGIES

Radius of gyration: 18.5 Å; chains: 1; bounding box: 25×33×63 Å